Protein AF-A0A7G9YFL7-F1 (afdb_monomer_lite)

Sequence (57 aa):
MSSGYNGRVVCTEVLVNCGRVYVVRRRADYGDLIAKDVVLARLMRSKPARSLAHRPR

Secondary structure (DSSP, 8-state):
----GGGPPPPPEEEEETTEEEEEEPPP-HHHHHTT----GGGSSPPPP--------

Foldseek 3Di:
DFDCPPVDWGDWDWDQDPNDIDTPGHTDDSCNSCVPPDDDPVNVDDDDPPPPPDDDD

Radius of gyration: 21.22 Å; chains: 1; bounding box: 62×28×44 Å

InterPro domains:
  IPR009006 Alanine racemase/group IV decarboxylase, C-terminal [G3DSA:2.40.37.10] (1-45)
  IPR009006 Alanine racemase/group IV decarboxylase, C-terminal [SSF50621] (1-43)

pLDDT: mean 87.86, std 13.21, range [55.59, 98.0]

Structure (mmCIF, N/CA/C/O backbone):
data_AF-A0A7G9YFL7-F1
#
_entry.id   AF-A0A7G9YFL7-F1
#
loop_
_atom_site.group_PDB
_atom_site.id
_atom_site.type_symbol
_atom_site.label_atom_id
_atom_site.label_alt_id
_atom_site.label_comp_id
_atom_site.label_asym_id
_atom_site.label_entity_id
_atom_site.label_seq_id
_atom_site.pdbx_PDB_ins_code
_atom_site.Cartn_x
_atom_site.Cartn_y
_atom_site.Cartn_z
_atom_site.occupancy
_atom_site.B_iso_or_equiv
_atom_site.auth_seq_id
_atom_site.auth_comp_id
_atom_site.auth_asym_id
_atom_site.auth_atom_id
_atom_site.pdbx_PDB_model_num
ATOM 1 N N . MET A 1 1 ? 2.566 12.941 8.847 1.00 87.38 1 MET A N 1
ATOM 2 C CA . MET A 1 1 ? 3.363 12.979 7.599 1.00 87.38 1 MET A CA 1
ATOM 3 C C . MET A 1 1 ? 4.033 11.625 7.352 1.00 87.38 1 MET A C 1
ATOM 5 O O . MET A 1 1 ? 5.253 11.534 7.338 1.00 87.38 1 MET A O 1
ATOM 9 N N . SER A 1 2 ? 3.258 10.543 7.210 1.00 89.31 2 SER A N 1
ATOM 10 C CA . SER A 1 2 ? 3.848 9.231 6.900 1.00 89.31 2 SER A CA 1
ATOM 11 C C . SER A 1 2 ? 4.422 9.229 5.480 1.00 89.31 2 SER A C 1
ATOM 13 O O . SER A 1 2 ? 3.790 9.798 4.591 1.00 89.31 2 SER A O 1
ATOM 15 N N . SER A 1 3 ? 5.559 8.572 5.249 1.00 93.19 3 SER A N 1
ATOM 16 C CA . SER A 1 3 ? 6.211 8.517 3.934 1.00 93.19 3 SER A CA 1
ATOM 17 C C . SER A 1 3 ? 6.741 7.119 3.611 1.00 93.19 3 SER A C 1
ATOM 19 O O . SER A 1 3 ? 6.939 6.301 4.508 1.00 93.19 3 SER A O 1
ATOM 21 N N . GLY A 1 4 ? 7.006 6.877 2.324 1.00 93.81 4 GLY A N 1
ATOM 22 C CA . GLY A 1 4 ? 7.687 5.679 1.824 1.00 93.81 4 GLY A CA 1
ATOM 23 C C . GLY A 1 4 ? 9.211 5.697 2.003 1.00 93.81 4 GLY A C 1
ATOM 24 O O . GLY A 1 4 ? 9.923 4.972 1.308 1.00 93.81 4 GLY A O 1
ATOM 25 N N . TYR A 1 5 ? 9.740 6.570 2.869 1.00 95.31 5 TYR A N 1
ATOM 26 C CA . TYR A 1 5 ? 11.182 6.752 3.046 1.00 95.31 5 TYR A CA 1
ATOM 27 C C . TYR A 1 5 ? 11.874 5.430 3.412 1.00 95.31 5 TYR A C 1
ATOM 29 O O . TYR A 1 5 ? 11.318 4.600 4.136 1.00 95.31 5 TYR A O 1
ATOM 37 N N . ASN A 1 6 ? 13.092 5.229 2.903 1.00 95.19 6 ASN A N 1
ATOM 38 C CA . ASN A 1 6 ? 13.836 3.966 2.994 1.00 95.19 6 ASN A CA 1
ATOM 39 C C . ASN A 1 6 ? 13.099 2.746 2.405 1.00 95.19 6 ASN A C 1
ATOM 41 O O . ASN A 1 6 ? 13.322 1.624 2.859 1.00 95.19 6 ASN A O 1
ATOM 45 N N . GLY A 1 7 ? 12.191 2.944 1.441 1.00 93.56 7 GLY A N 1
ATOM 46 C CA . GLY A 1 7 ? 11.403 1.854 0.853 1.00 93.56 7 GLY A CA 1
ATOM 47 C C . GLY A 1 7 ? 10.477 1.173 1.864 1.00 93.56 7 GLY A C 1
ATOM 48 O O . GLY A 1 7 ? 10.134 -0.000 1.714 1.00 93.56 7 GLY A O 1
ATOM 49 N N . ARG A 1 8 ? 10.110 1.875 2.943 1.00 95.19 8 ARG A N 1
ATOM 50 C CA . ARG A 1 8 ? 9.198 1.350 3.95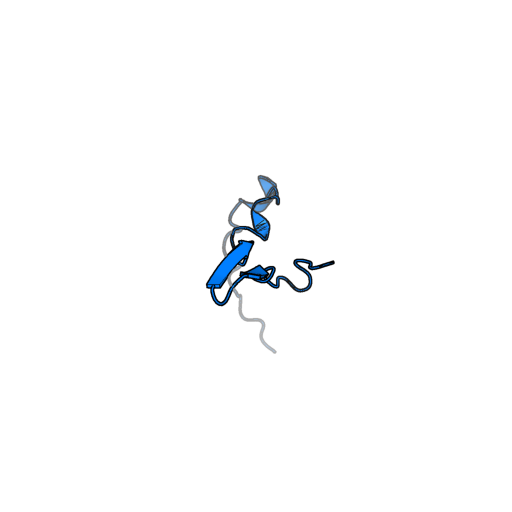8 1.00 95.19 8 ARG A CA 1
ATOM 51 C C . ARG A 1 8 ? 7.768 1.563 3.510 1.00 95.19 8 ARG A C 1
ATOM 53 O O . ARG A 1 8 ? 7.374 2.671 3.170 1.00 95.19 8 ARG A O 1
ATOM 60 N N . VAL A 1 9 ? 6.972 0.508 3.578 1.00 95.69 9 VAL A N 1
ATOM 61 C CA . VAL A 1 9 ? 5.539 0.619 3.322 1.00 95.69 9 VAL A CA 1
ATOM 62 C C . VAL A 1 9 ? 4.858 1.484 4.377 1.00 95.69 9 VAL A C 1
ATOM 64 O O . VAL A 1 9 ? 5.179 1.429 5.569 1.00 95.69 9 VAL A O 1
ATOM 67 N N . VAL A 1 10 ? 3.899 2.285 3.926 1.00 95.50 10 VAL A N 1
ATOM 68 C CA . VAL A 1 10 ? 3.147 3.178 4.800 1.00 95.50 10 VAL A CA 1
ATOM 69 C C . VAL A 1 10 ? 2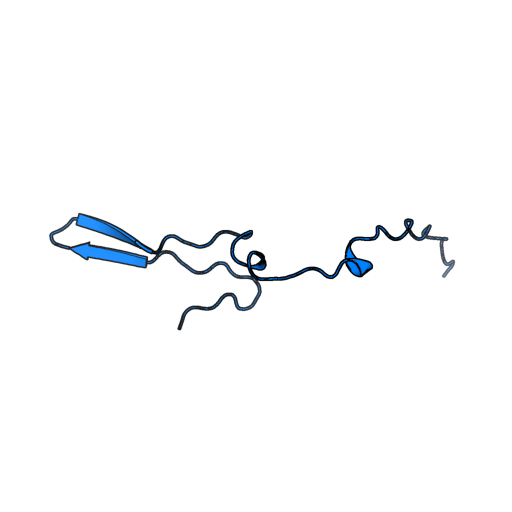.194 2.367 5.687 1.00 95.50 10 VAL A C 1
ATOM 71 O O . VAL A 1 10 ? 1.600 1.390 5.236 1.00 95.50 10 VAL A O 1
ATOM 74 N N . CYS A 1 11 ? 2.077 2.744 6.962 1.00 95.19 11 CYS A N 1
ATOM 75 C CA . CYS A 1 11 ? 1.344 2.002 7.988 1.00 95.19 11 CYS A CA 1
ATOM 76 C C . CYS A 1 11 ? -0.186 1.989 7.806 1.00 95.19 11 CYS A C 1
ATOM 78 O O . CYS A 1 11 ? -0.759 2.817 7.101 1.00 95.19 11 CYS A O 1
ATOM 80 N N . THR A 1 12 ? -0.836 1.041 8.493 1.00 97.38 12 THR A N 1
ATOM 81 C CA . THR A 1 12 ? -2.292 1.018 8.695 1.00 97.38 12 THR A CA 1
ATOM 82 C C . THR A 1 12 ? -2.699 2.133 9.655 1.00 97.38 12 THR A C 1
ATOM 84 O O . THR A 1 12 ? -2.026 2.349 10.663 1.00 97.38 12 THR A O 1
ATOM 87 N N . GLU A 1 13 ? -3.838 2.768 9.402 1.00 97.94 13 GLU A N 1
ATOM 88 C CA . GLU A 1 13 ? -4.512 3.644 10.360 1.00 97.94 13 GLU A CA 1
ATOM 89 C C . GLU A 1 13 ? -5.840 3.022 10.784 1.00 97.94 13 GLU A C 1
ATOM 91 O O . GLU A 1 13 ? -6.594 2.482 9.965 1.00 97.94 13 GLU A O 1
ATOM 96 N N . VAL A 1 14 ? -6.117 3.102 12.084 1.00 98.00 14 VAL A N 1
ATOM 97 C CA . VAL A 1 14 ? -7.320 2.552 12.704 1.00 98.00 14 VAL A CA 1
ATOM 98 C C . VAL A 1 14 ? -8.084 3.640 13.446 1.00 98.00 14 VAL A C 1
ATOM 100 O O . VAL A 1 14 ? -7.491 4.514 14.074 1.00 98.00 14 VAL A O 1
ATOM 103 N N . LEU A 1 15 ? -9.408 3.562 13.385 1.00 98.00 15 LEU A N 1
ATOM 104 C CA . LEU A 1 15 ? -10.334 4.369 14.164 1.00 98.00 15 LEU A CA 1
ATOM 105 C C . LEU A 1 15 ? -10.956 3.487 15.242 1.00 98.00 15 LEU A C 1
ATOM 107 O O . LEU A 1 15 ? -11.556 2.458 14.934 1.00 98.00 15 LEU A O 1
ATOM 111 N N . VAL A 1 16 ? -10.849 3.911 16.498 1.00 97.81 16 VAL A N 1
ATOM 112 C CA . VAL A 1 16 ? -11.546 3.275 17.617 1.00 97.81 16 VAL A CA 1
ATOM 113 C C . VAL A 1 16 ? -12.753 4.130 17.977 1.00 97.81 16 VAL A C 1
ATOM 115 O O . VAL A 1 16 ? -12.601 5.311 18.274 1.00 97.81 16 VAL A O 1
ATOM 118 N N . ASN A 1 17 ? -13.952 3.549 17.938 1.00 97.62 17 ASN A N 1
ATOM 119 C CA . ASN A 1 17 ? -15.190 4.248 18.273 1.00 97.62 17 ASN A CA 1
ATOM 120 C C . ASN A 1 17 ? -16.183 3.305 18.969 1.00 97.62 17 ASN A C 1
ATOM 122 O O . ASN A 1 17 ? -16.459 2.219 18.460 1.00 97.62 17 ASN A O 1
ATOM 126 N N . CYS A 1 18 ? -16.717 3.718 20.123 1.00 96.44 18 CYS A N 1
ATOM 127 C CA . CYS A 1 18 ? -17.673 2.950 20.936 1.00 96.44 18 CYS A CA 1
ATOM 128 C C . CYS A 1 18 ? -17.260 1.479 21.163 1.00 96.44 18 CYS A C 1
ATOM 130 O O . CYS A 1 18 ? -18.061 0.564 20.982 1.00 96.44 18 CYS A O 1
ATOM 132 N N . GLY A 1 19 ? -15.988 1.238 21.499 1.00 96.94 19 GLY A N 1
ATOM 133 C CA . GLY A 1 19 ? -15.456 -0.114 21.732 1.00 96.94 19 GLY A CA 1
ATOM 134 C C . GLY A 1 19 ? -15.248 -0.956 20.467 1.00 96.94 19 GLY A C 1
ATOM 135 O O . GLY A 1 19 ? -14.859 -2.116 20.562 1.00 96.94 19 GLY A O 1
ATOM 136 N N . ARG A 1 20 ? -15.480 -0.389 19.277 1.00 97.38 20 ARG A N 1
ATOM 137 C CA . ARG A 1 20 ? -15.226 -1.033 17.983 1.00 97.38 20 ARG A CA 1
ATOM 138 C C . ARG A 1 20 ? -13.980 -0.454 17.330 1.00 97.38 20 ARG A C 1
ATOM 140 O O . ARG A 1 20 ? -13.662 0.718 17.519 1.00 97.38 20 ARG A O 1
ATOM 147 N N . VAL A 1 21 ? -13.308 -1.277 16.531 1.00 97.88 21 VAL A N 1
ATOM 148 C CA . VAL A 1 21 ? -12.100 -0.907 15.788 1.00 97.88 21 VAL A CA 1
ATOM 149 C C . VAL A 1 21 ? -12.379 -1.015 14.294 1.00 97.88 21 VAL A C 1
ATOM 151 O O . VAL A 1 21 ? -12.849 -2.047 13.820 1.00 97.88 21 VAL A O 1
ATOM 154 N N . TYR A 1 22 ? -12.060 0.042 13.555 1.00 97.94 22 TYR A N 1
ATOM 155 C CA . TYR A 1 22 ? -12.226 0.129 12.109 1.00 97.94 22 TYR A CA 1
ATOM 156 C C . TYR A 1 22 ? -10.883 0.431 11.459 1.00 97.94 22 TYR A C 1
ATOM 158 O O . TYR A 1 22 ? -10.163 1.318 11.907 1.00 97.94 22 TYR A O 1
ATOM 166 N N . VAL A 1 23 ? -10.547 -0.267 10.378 1.00 97.62 23 VAL A N 1
ATOM 167 C CA . VAL A 1 23 ? -9.397 0.107 9.547 1.00 97.62 23 VAL A CA 1
ATOM 168 C C . VAL A 1 23 ? -9.840 1.215 8.602 1.00 97.62 23 VAL A C 1
ATOM 170 O O . VAL A 1 23 ? -10.660 0.973 7.721 1.00 97.62 23 VAL A O 1
ATOM 173 N N . VAL A 1 24 ? -9.298 2.419 8.779 1.00 97.44 24 VAL A N 1
ATOM 174 C CA . VAL A 1 24 ? -9.626 3.587 7.940 1.00 97.44 24 VAL A CA 1
ATOM 175 C C . VAL A 1 24 ? -8.603 3.809 6.831 1.00 97.44 24 VAL A C 1
ATOM 177 O O . VAL A 1 24 ? -8.938 4.355 5.784 1.00 97.44 24 VAL A O 1
ATOM 180 N N . ARG A 1 25 ? -7.378 3.302 7.009 1.00 96.94 25 ARG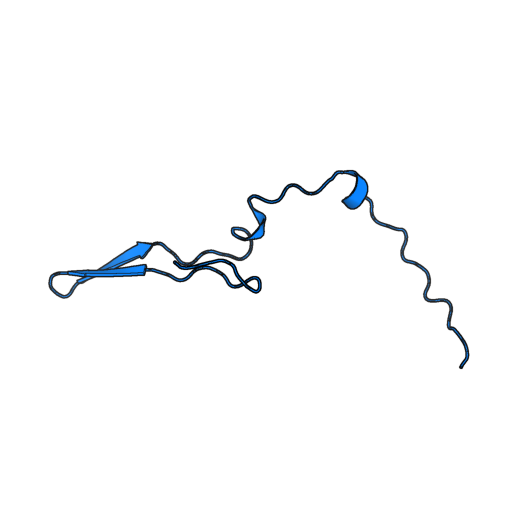 A N 1
ATOM 181 C CA . ARG A 1 25 ? -6.367 3.227 5.953 1.00 96.94 25 ARG A CA 1
ATOM 182 C C . ARG A 1 25 ? -5.620 1.913 6.061 1.00 96.94 25 ARG A C 1
ATOM 184 O O . ARG A 1 25 ? -5.081 1.597 7.117 1.00 96.94 25 ARG A O 1
ATOM 191 N N . ARG A 1 26 ? -5.593 1.128 4.985 1.00 96.25 26 ARG A N 1
ATOM 192 C CA . ARG A 1 26 ? -4.802 -0.108 4.951 1.00 96.25 26 ARG A CA 1
ATOM 193 C C . ARG A 1 26 ? -3.319 0.224 4.803 1.00 96.25 26 ARG A C 1
ATOM 195 O O . ARG A 1 26 ? -2.965 1.213 4.164 1.00 96.25 26 ARG A O 1
ATOM 202 N N . ARG A 1 27 ? -2.467 -0.621 5.387 1.00 95.81 27 ARG A N 1
ATOM 203 C CA . ARG A 1 27 ? -1.027 -0.624 5.115 1.00 95.81 27 ARG A CA 1
ATOM 204 C C . ARG A 1 27 ? -0.791 -0.820 3.617 1.00 95.81 27 ARG A C 1
ATOM 206 O O . ARG A 1 27 ? -1.440 -1.674 3.019 1.00 95.81 27 ARG A O 1
ATOM 213 N N . ALA A 1 28 ? 0.143 -0.054 3.064 1.00 94.81 28 ALA A N 1
ATOM 214 C CA . ALA A 1 28 ? 0.579 -0.201 1.679 1.00 94.81 28 ALA A CA 1
ATOM 215 C C . ALA A 1 28 ? 1.357 -1.513 1.479 1.00 94.81 28 ALA A C 1
ATOM 217 O O . ALA A 1 28 ? 1.996 -2.018 2.409 1.00 94.81 28 ALA A O 1
ATOM 218 N N . ASP A 1 29 ? 1.341 -2.049 0.268 1.00 96.00 29 ASP A N 1
ATOM 219 C CA . ASP A 1 29 ? 2.209 -3.152 -0.127 1.00 96.00 29 ASP A CA 1
ATOM 220 C C . ASP A 1 29 ? 3.481 -2.652 -0.843 1.00 96.00 29 ASP A C 1
ATOM 222 O O . ASP A 1 29 ? 3.712 -1.452 -1.007 1.00 96.00 29 ASP A O 1
ATOM 226 N N . TYR A 1 30 ? 4.382 -3.570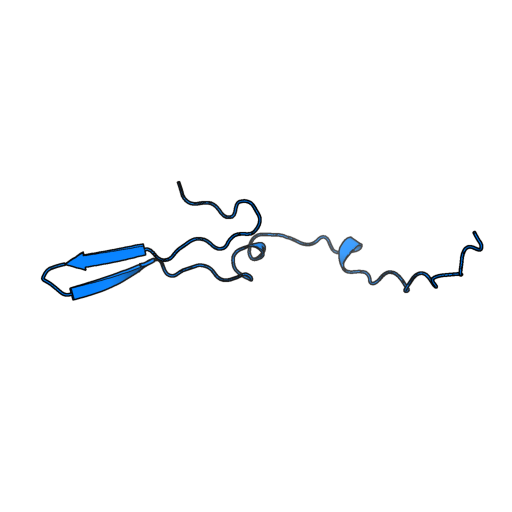 -1.202 1.00 95.00 30 TYR A N 1
ATOM 227 C CA . TYR A 1 30 ? 5.603 -3.201 -1.927 1.00 95.00 30 TYR A CA 1
ATOM 228 C C . TYR A 1 30 ? 5.331 -2.794 -3.380 1.00 95.00 30 TYR A C 1
ATOM 230 O O . TYR A 1 30 ? 6.124 -2.047 -3.949 1.00 95.00 30 TYR A O 1
ATOM 238 N N . GLY A 1 31 ? 4.229 -3.259 -3.973 1.00 95.00 31 GLY A N 1
ATOM 239 C CA . GLY A 1 31 ? 3.794 -2.828 -5.296 1.00 95.00 31 GLY A CA 1
ATOM 240 C C . GLY A 1 31 ? 3.391 -1.358 -5.283 1.00 95.00 31 GLY A C 1
ATOM 241 O O . GLY A 1 31 ? 3.819 -0.607 -6.153 1.00 95.00 31 GLY A O 1
ATOM 242 N N . ASP A 1 32 ? 2.680 -0.916 -4.246 1.00 94.31 32 ASP A N 1
ATOM 243 C 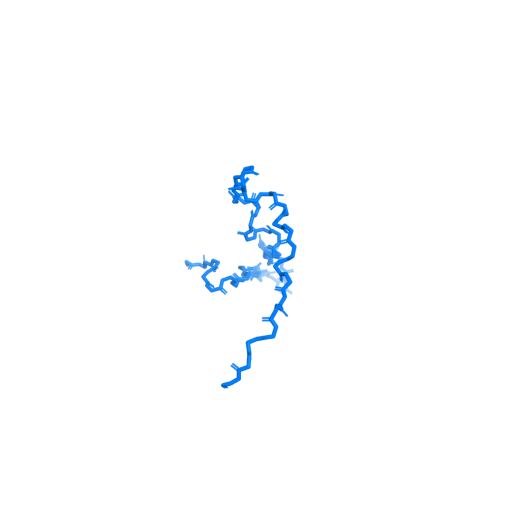CA . ASP A 1 32 ? 2.253 0.470 -4.048 1.00 94.31 32 ASP A CA 1
ATOM 244 C C . ASP A 1 32 ? 3.429 1.452 -4.006 1.00 94.31 32 ASP A C 1
ATOM 246 O O . ASP A 1 32 ? 3.292 2.596 -4.444 1.00 94.31 32 ASP A O 1
ATOM 250 N N . LEU A 1 33 ? 4.595 1.017 -3.510 1.00 94.25 33 LEU A N 1
ATOM 251 C CA . LEU A 1 33 ? 5.796 1.855 -3.451 1.00 94.25 33 LEU A CA 1
ATOM 252 C C . LEU A 1 33 ? 6.323 2.233 -4.836 1.00 94.25 33 LEU A C 1
ATOM 254 O O . LEU A 1 33 ? 6.849 3.329 -4.995 1.00 94.25 33 LEU A O 1
ATOM 258 N N . ILE A 1 34 ? 6.179 1.335 -5.810 1.00 94.69 34 ILE A N 1
ATOM 259 C CA . ILE A 1 34 ? 6.677 1.510 -7.181 1.00 94.69 34 ILE A CA 1
ATOM 260 C C . ILE A 1 34 ? 5.546 1.723 -8.188 1.00 94.69 34 ILE A C 1
ATOM 262 O O . ILE A 1 34 ? 5.798 1.950 -9.366 1.00 94.69 34 ILE A O 1
ATOM 266 N N . ALA A 1 35 ? 4.285 1.670 -7.751 1.00 94.75 35 ALA A N 1
ATOM 267 C CA . ALA A 1 35 ? 3.112 1.734 -8.623 1.00 94.75 35 ALA A CA 1
ATOM 268 C C . ALA A 1 35 ? 3.012 3.047 -9.414 1.00 94.75 35 ALA A C 1
ATOM 270 O O . ALA A 1 35 ? 2.275 3.131 -10.397 1.00 94.75 35 ALA A O 1
ATOM 271 N N . LYS A 1 36 ? 3.711 4.092 -8.963 1.00 94.62 36 LYS A N 1
ATOM 272 C CA . LYS A 1 36 ? 3.771 5.400 -9.626 1.00 94.62 36 LYS A CA 1
ATOM 273 C C . LYS A 1 36 ? 5.070 5.629 -10.397 1.00 94.62 36 LYS A C 1
ATOM 275 O O . LYS A 1 36 ? 5.170 6.634 -11.097 1.00 94.62 36 LYS A O 1
ATOM 280 N N . ASP A 1 37 ? 6.018 4.703 -10.317 1.00 93.50 37 ASP A N 1
ATOM 281 C CA . ASP A 1 37 ? 7.286 4.805 -11.021 1.00 93.50 37 ASP A CA 1
ATOM 282 C C . ASP A 1 37 ?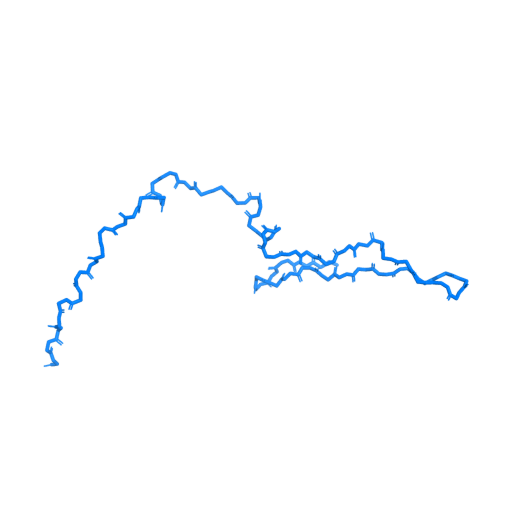 7.137 4.316 -12.463 1.00 93.50 37 ASP A C 1
ATOM 284 O O . ASP A 1 37 ? 6.557 3.266 -12.743 1.00 93.50 37 ASP A O 1
ATOM 288 N N . VAL A 1 38 ? 7.704 5.073 -13.403 1.00 94.38 38 VAL A N 1
ATOM 289 C CA . VAL A 1 38 ? 7.756 4.686 -14.816 1.00 94.38 38 VAL A CA 1
ATOM 290 C C . VAL A 1 38 ? 9.162 4.225 -15.152 1.00 94.38 38 VAL A C 1
ATOM 292 O O . VAL A 1 38 ? 10.119 5.001 -15.149 1.00 94.38 38 VAL A O 1
ATOM 295 N N . VAL A 1 39 ? 9.290 2.947 -15.497 1.00 92.12 39 VAL A N 1
ATOM 296 C CA . VAL A 1 39 ? 10.566 2.384 -15.931 1.00 92.12 39 VAL A CA 1
ATOM 297 C C . VAL A 1 39 ? 10.762 2.647 -17.424 1.00 92.12 39 VAL A C 1
ATOM 299 O O . VAL A 1 39 ? 9.981 2.212 -18.269 1.00 92.12 39 VAL A O 1
ATOM 302 N N . LEU A 1 40 ? 11.841 3.352 -17.766 1.00 92.50 40 LEU A N 1
ATOM 303 C CA . LEU A 1 40 ? 12.180 3.664 -19.155 1.00 92.50 40 LEU A CA 1
ATOM 304 C C . LEU A 1 40 ? 12.492 2.391 -19.956 1.00 92.50 40 LEU A C 1
ATOM 306 O O . LEU A 1 40 ? 13.277 1.554 -19.516 1.00 92.50 40 LEU A O 1
ATOM 310 N N . ALA A 1 41 ? 11.997 2.306 -21.194 1.00 90.12 41 ALA A N 1
ATOM 311 C CA . ALA A 1 41 ? 12.171 1.137 -22.068 1.00 90.12 41 ALA A CA 1
ATOM 312 C C . ALA A 1 41 ? 13.640 0.703 -22.260 1.00 90.12 41 ALA A C 1
ATOM 314 O O . ALA A 1 41 ? 13.936 -0.484 -22.381 1.00 90.12 41 ALA A O 1
ATOM 315 N N . ARG A 1 42 ? 14.594 1.645 -22.240 1.00 89.25 42 ARG A N 1
ATOM 316 C CA . ARG A 1 42 ? 16.033 1.329 -22.323 1.00 89.25 42 ARG A CA 1
ATOM 317 C C . ARG A 1 42 ? 16.551 0.505 -21.136 1.00 89.25 42 ARG A C 1
ATOM 319 O O . ARG A 1 42 ? 17.538 -0.204 -21.294 1.00 89.25 42 ARG A O 1
ATOM 326 N N . LEU A 1 43 ? 15.905 0.613 -19.973 1.00 87.25 43 LEU A N 1
ATOM 327 C CA . LEU A 1 43 ? 16.247 -0.107 -18.742 1.00 87.25 43 LEU A CA 1
ATOM 328 C C . LEU A 1 43 ? 15.586 -1.489 -18.669 1.00 87.25 43 LEU A C 1
ATOM 330 O O . LEU A 1 43 ? 16.050 -2.333 -17.915 1.00 87.25 43 LEU A O 1
ATOM 334 N N . MET A 1 44 ? 14.559 -1.737 -19.486 1.00 85.94 44 MET A N 1
ATOM 335 C CA . MET A 1 44 ? 13.889 -3.040 -19.587 1.00 85.94 44 MET A CA 1
ATOM 336 C C . MET A 1 44 ? 14.655 -4.053 -20.445 1.00 85.94 44 MET A C 1
ATOM 338 O O . MET A 1 44 ? 14.274 -5.217 -20.534 1.00 85.94 44 MET A O 1
ATOM 342 N N . ARG A 1 45 ? 15.741 -3.631 -21.103 1.00 83.81 45 ARG A N 1
ATOM 343 C CA . ARG A 1 45 ? 16.595 -4.531 -21.879 1.00 83.81 45 ARG A CA 1
ATOM 344 C C . ARG A 1 45 ? 17.452 -5.343 -20.916 1.00 83.81 45 ARG A C 1
ATOM 346 O O . ARG A 1 45 ? 18.265 -4.775 -20.187 1.00 83.81 45 ARG A O 1
ATOM 353 N N . SER A 1 46 ? 17.332 -6.666 -20.948 1.00 74.62 46 SER A N 1
ATOM 354 C CA . SER A 1 46 ? 18.297 -7.534 -20.278 1.00 74.62 46 SER A CA 1
ATOM 355 C C . SER A 1 46 ? 19.683 -7.274 -20.873 1.00 74.62 46 SER A C 1
ATOM 357 O O . SER A 1 46 ? 19.900 -7.498 -22.066 1.00 74.62 46 SER A O 1
ATOM 359 N N . LYS A 1 47 ? 20.641 -6.803 -20.064 1.00 66.00 47 LYS A N 1
ATOM 360 C CA . LYS A 1 47 ? 22.052 -6.932 -20.447 1.00 66.00 47 LYS A CA 1
ATOM 361 C C . LYS A 1 47 ? 22.345 -8.432 -20.567 1.00 66.00 47 LYS A C 1
ATOM 363 O O . LYS A 1 47 ? 21.937 -9.168 -19.667 1.00 66.00 47 LYS A O 1
ATOM 368 N N . PRO A 1 48 ? 23.060 -8.898 -21.607 1.00 62.47 48 PRO A N 1
ATOM 369 C CA . PRO A 1 48 ? 23.650 -10.225 -21.540 1.00 62.47 48 PRO A CA 1
ATOM 370 C C . PRO A 1 48 ? 24.495 -10.274 -20.266 1.00 62.47 48 PRO A C 1
ATOM 372 O O . PRO A 1 48 ? 25.220 -9.315 -19.968 1.00 62.47 48 PRO A O 1
ATOM 375 N N . ALA A 1 49 ? 24.330 -11.339 -19.479 1.00 62.59 49 ALA A N 1
ATOM 376 C CA . ALA A 1 49 ? 25.102 -11.544 -18.266 1.00 62.59 49 ALA A CA 1
ATOM 377 C C . ALA A 1 49 ? 26.578 -11.322 -18.612 1.00 62.59 49 ALA A C 1
ATOM 379 O O . ALA A 1 49 ? 27.129 -12.011 -19.472 1.00 62.59 49 ALA A O 1
ATOM 380 N N . ARG A 1 50 ? 27.213 -10.311 -18.005 1.00 63.59 50 ARG A N 1
ATOM 381 C CA . ARG A 1 50 ? 28.666 -10.183 -18.104 1.00 63.59 50 ARG A CA 1
ATOM 382 C C . ARG A 1 50 ? 29.217 -11.463 -17.494 1.00 63.59 50 ARG A C 1
ATOM 384 O O . ARG A 1 50 ? 29.086 -11.654 -16.289 1.00 63.59 50 ARG A O 1
ATOM 391 N N . SER A 1 51 ? 29.782 -12.329 -18.337 1.00 61.53 51 SER A N 1
ATOM 392 C CA . SER A 1 51 ? 30.622 -13.433 -17.892 1.00 61.53 51 SER A CA 1
ATOM 393 C C . SER A 1 51 ? 31.606 -12.852 -16.882 1.00 61.53 51 SER A C 1
ATOM 395 O O . SER A 1 51 ? 32.360 -11.926 -17.200 1.00 61.53 51 SER A O 1
ATOM 397 N N . LEU A 1 52 ? 31.515 -13.323 -15.639 1.00 62.28 52 LEU A N 1
ATOM 398 C CA . LEU A 1 52 ? 32.495 -13.076 -14.594 1.00 62.28 52 LEU A CA 1
ATOM 399 C C . LEU A 1 52 ? 33.782 -13.783 -15.028 1.00 62.28 52 LEU A C 1
ATOM 401 O O . LEU A 1 52 ? 34.105 -14.865 -14.549 1.00 62.28 52 LEU A O 1
ATOM 405 N N . ALA A 1 53 ? 34.502 -13.188 -15.979 1.00 60.16 53 ALA A N 1
ATOM 406 C CA . ALA A 1 53 ? 35.865 -13.578 -16.266 1.00 60.16 53 ALA A CA 1
ATOM 407 C C . ALA A 1 53 ? 36.669 -13.298 -14.995 1.00 60.16 53 ALA A C 1
ATOM 409 O O . ALA A 1 53 ? 36.837 -12.149 -14.575 1.00 60.16 53 ALA A O 1
ATOM 410 N N . HIS A 1 54 ? 37.060 -14.393 -14.352 1.00 60.59 54 HIS A N 1
ATOM 411 C CA . HIS A 1 54 ? 37.906 -14.473 -13.178 1.00 60.59 54 HIS A CA 1
ATOM 412 C C . HIS A 1 54 ? 39.085 -13.499 -13.322 1.00 60.59 54 HIS A C 1
ATOM 414 O O . HIS A 1 54 ? 39.965 -13.706 -14.154 1.00 60.59 54 HIS A O 1
ATOM 420 N N . ARG A 1 55 ? 39.085 -12.404 -12.551 1.00 55.59 55 ARG A N 1
ATOM 421 C CA . ARG A 1 55 ? 40.289 -11.584 -12.382 1.00 55.59 55 ARG A CA 1
ATOM 422 C C . ARG A 1 55 ? 41.212 -12.341 -11.424 1.00 55.59 55 ARG A C 1
ATOM 424 O O . ARG A 1 55 ? 40.793 -12.544 -10.281 1.00 55.59 55 ARG A O 1
ATOM 431 N N . PRO A 1 56 ? 42.413 -12.773 -11.849 1.00 65.31 56 PRO A N 1
ATOM 432 C CA . PRO A 1 56 ? 43.405 -13.246 -10.900 1.00 65.31 56 PRO A CA 1
ATOM 433 C C . PRO A 1 56 ? 43.848 -12.062 -10.031 1.00 65.31 56 PRO A C 1
ATOM 435 O O . PRO A 1 56 ? 43.797 -10.909 -10.470 1.00 65.31 56 PRO A O 1
ATOM 438 N N . ARG A 1 57 ? 44.169 -12.375 -8.775 1.00 64.38 57 ARG A N 1
ATOM 439 C CA . ARG A 1 57 ? 44.609 -11.421 -7.752 1.00 64.38 57 ARG A CA 1
ATOM 440 C C . ARG A 1 57 ? 45.941 -10.783 -8.114 1.00 64.38 57 ARG A C 1
ATOM 442 O O . ARG A 1 57 ? 46.784 -11.511 -8.679 1.00 64.38 57 ARG A O 1
#

Organism: NCBI:txid2759911